Protein AF-A0A6A3IXH3-F1 (afdb_monomer_lite)

Structure (mmCIF, N/CA/C/O backbone):
data_AF-A0A6A3IXH3-F1
#
_entry.id   AF-A0A6A3IXH3-F1
#
loop_
_atom_site.group_PDB
_atom_site.id
_atom_site.type_symbol
_atom_site.label_atom_id
_atom_site.label_alt_id
_atom_site.label_comp_id
_atom_site.label_asym_id
_atom_site.label_entity_id
_atom_site.label_seq_id
_atom_site.pdbx_PDB_ins_code
_atom_site.Cartn_x
_atom_site.Cartn_y
_atom_site.Cartn_z
_atom_site.occupancy
_atom_site.B_iso_or_equiv
_atom_site.auth_seq_id
_atom_site.auth_comp_id
_atom_site.auth_asym_id
_atom_site.auth_atom_id
_atom_site.pdbx_PDB_model_num
ATOM 1 N N . MET A 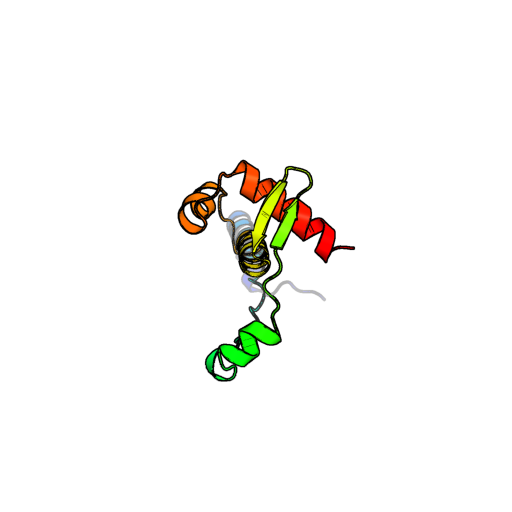1 1 ? -41.138 29.922 8.543 1.00 40.75 1 MET A N 1
ATOM 2 C CA . MET A 1 1 ? -40.658 30.511 9.811 1.00 40.75 1 MET A CA 1
ATOM 3 C C . MET A 1 1 ? -39.554 29.605 10.331 1.00 40.75 1 MET A C 1
ATOM 5 O O . MET A 1 1 ? -39.835 28.664 11.056 1.00 40.75 1 MET A O 1
ATOM 9 N N . ASN A 1 2 ? -38.323 29.820 9.866 1.00 48.00 2 ASN A N 1
ATOM 10 C CA . ASN A 1 2 ? -37.168 29.017 10.268 1.00 48.00 2 ASN A CA 1
ATOM 11 C C . ASN A 1 2 ? -36.614 29.631 11.555 1.00 48.00 2 ASN A C 1
ATOM 13 O O . ASN A 1 2 ? -35.705 30.454 11.512 1.00 48.00 2 ASN A O 1
ATOM 17 N N . GLY A 1 3 ? -37.260 29.325 12.679 1.00 49.59 3 GLY A N 1
ATOM 18 C CA . GLY A 1 3 ? -36.741 29.689 13.990 1.00 49.59 3 GLY A CA 1
ATOM 19 C C . GLY A 1 3 ? -35.558 28.785 14.300 1.00 49.59 3 GLY A C 1
ATOM 20 O O . GLY A 1 3 ? -35.720 27.564 14.314 1.00 49.59 3 GLY A O 1
ATOM 21 N N . ALA A 1 4 ? -34.380 29.372 14.514 1.00 60.12 4 ALA A N 1
ATOM 22 C CA . ALA A 1 4 ? -33.278 28.658 15.142 1.00 60.12 4 ALA A CA 1
ATOM 23 C C . ALA A 1 4 ? -33.806 28.002 16.430 1.00 60.12 4 ALA A C 1
ATOM 25 O O . ALA A 1 4 ? -34.588 28.637 17.149 1.00 60.12 4 ALA A O 1
ATOM 26 N N . PRO A 1 5 ? -33.462 26.733 16.707 1.00 63.44 5 PRO A N 1
ATOM 27 C CA . PRO A 1 5 ? -33.941 26.074 17.906 1.00 63.44 5 PRO A CA 1
ATOM 28 C C . PRO A 1 5 ? -33.545 26.898 19.147 1.00 63.44 5 PRO A C 1
ATOM 30 O O . PRO A 1 5 ? -32.433 27.425 19.195 1.00 63.44 5 PRO A O 1
ATOM 33 N N . PRO A 1 6 ? -34.448 27.042 20.135 1.00 59.94 6 PRO A N 1
ATOM 34 C CA . PRO A 1 6 ? -34.373 28.078 21.172 1.00 59.94 6 PRO A CA 1
ATOM 35 C C . PRO A 1 6 ? -33.095 28.047 22.022 1.00 59.94 6 PRO A C 1
ATOM 37 O O . PRO A 1 6 ? -32.719 29.069 22.577 1.00 59.94 6 PRO A O 1
ATOM 40 N N . PHE A 1 7 ? -32.382 26.918 22.065 1.00 61.88 7 PHE A N 1
ATOM 41 C CA . PHE A 1 7 ? -31.110 26.780 22.780 1.00 61.88 7 PHE A CA 1
ATOM 42 C C . PHE A 1 7 ? -29.919 27.481 22.100 1.00 61.88 7 PHE A C 1
ATOM 44 O O . PHE A 1 7 ? -28.891 27.668 22.739 1.00 61.88 7 PHE A O 1
ATOM 51 N N . LEU A 1 8 ? -30.024 27.856 20.818 1.00 55.31 8 LEU A N 1
ATOM 52 C CA . LEU A 1 8 ? -28.965 28.581 20.096 1.00 55.31 8 LEU A CA 1
ATOM 53 C C . LEU A 1 8 ? -28.981 30.093 20.359 1.00 55.31 8 LEU A C 1
ATOM 55 O O . LEU A 1 8 ? -28.024 30.772 20.001 1.00 55.31 8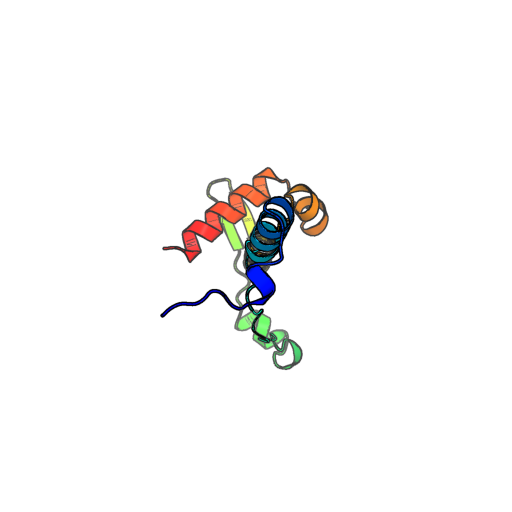 LEU A O 1
ATOM 59 N N . LEU A 1 9 ? -30.060 30.622 20.944 1.00 61.84 9 LEU A N 1
ATOM 60 C CA . LEU A 1 9 ? -30.226 32.056 21.203 1.00 61.84 9 LEU A CA 1
ATOM 61 C C . LEU A 1 9 ? -29.620 32.502 22.545 1.00 61.84 9 LEU A C 1
ATOM 63 O O . LEU A 1 9 ? -29.420 33.697 22.732 1.00 61.84 9 LEU A O 1
ATOM 67 N N . ASP A 1 10 ? -29.306 31.553 23.432 1.00 65.69 10 ASP A N 1
ATOM 68 C CA . ASP A 1 10 ? -28.691 31.795 24.749 1.00 65.69 10 ASP A CA 1
ATOM 69 C C . ASP A 1 10 ? -27.157 31.646 24.742 1.00 65.69 10 ASP A C 1
ATOM 71 O O . ASP A 1 10 ? -26.513 31.856 25.768 1.00 65.69 10 ASP A O 1
ATOM 75 N N . LEU A 1 11 ? -26.560 31.275 23.604 1.00 66.38 11 LEU A N 1
ATOM 76 C CA . LEU A 1 11 ? -25.120 31.036 23.482 1.00 66.38 11 LEU A CA 1
ATOM 77 C C . LEU A 1 11 ? -24.389 32.306 23.040 1.00 66.38 11 LEU A C 1
ATOM 79 O O . LEU A 1 11 ? -24.787 32.976 22.083 1.00 66.38 11 LEU A O 1
ATOM 83 N N . ASN A 1 12 ? -23.275 32.612 23.702 1.00 76.94 12 ASN A N 1
ATOM 84 C CA . ASN A 1 12 ? -22.427 33.741 23.318 1.00 76.94 12 ASN A CA 1
ATOM 85 C C . ASN A 1 12 ? -21.733 33.489 21.965 1.00 76.94 12 ASN A C 1
ATOM 87 O O . ASN A 1 12 ? -21.570 32.347 21.532 1.00 76.94 12 ASN A O 1
ATOM 91 N N . SER A 1 13 ? -21.258 34.552 21.302 1.00 72.25 13 SER A N 1
ATOM 92 C CA . SER A 1 13 ? -20.584 34.455 19.992 1.00 72.25 13 SER A CA 1
ATOM 93 C C . SER A 1 13 ? -19.407 33.472 19.989 1.00 72.25 13 SER A C 1
ATOM 95 O O . SER A 1 13 ? -19.228 32.738 19.022 1.00 72.25 13 SER A O 1
ATOM 97 N N . GLU A 1 14 ? -18.655 33.412 21.089 1.00 74.00 14 GLU A N 1
ATOM 98 C CA . GLU A 1 14 ? -17.540 32.477 21.292 1.00 74.00 14 GLU A CA 1
ATOM 99 C C . GLU A 1 14 ? -18.006 31.018 21.428 1.00 74.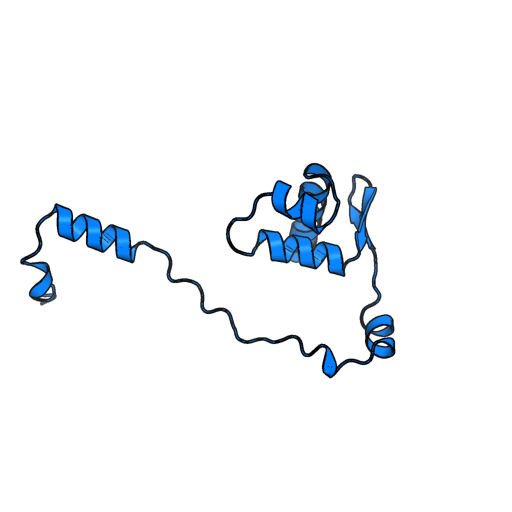00 14 GLU A C 1
ATOM 101 O O . GLU A 1 14 ? -17.364 30.100 20.920 1.00 74.00 14 GLU A O 1
ATOM 106 N N . GLU A 1 15 ? -19.147 30.788 22.079 1.00 74.38 15 GLU A N 1
ATOM 107 C CA . GLU A 1 15 ? -19.705 29.447 22.281 1.00 74.38 15 GLU A CA 1
ATOM 108 C C . GLU A 1 15 ? -20.301 28.897 20.985 1.00 74.38 15 GLU A C 1
ATOM 110 O O . GLU A 1 15 ? -20.122 27.719 20.671 1.00 74.38 15 GLU A O 1
ATOM 115 N N . LEU A 1 16 ? -20.937 29.759 20.186 1.00 71.19 16 LEU A N 1
ATOM 116 C CA . LEU A 1 16 ? -21.387 29.416 18.837 1.00 71.19 16 LEU A CA 1
ATOM 117 C C . LEU A 1 16 ? -20.207 29.105 17.911 1.00 71.19 16 LEU A C 1
ATOM 119 O O . LEU A 1 16 ? -20.288 28.162 17.123 1.00 71.19 16 LEU A O 1
ATOM 123 N N . TYR A 1 17 ? -19.103 29.849 18.029 1.00 70.94 17 TYR A N 1
ATOM 124 C CA . TYR A 1 17 ? -17.885 29.587 17.262 1.00 70.94 17 TYR A CA 1
ATOM 125 C C . TYR A 1 17 ? -17.267 28.239 17.647 1.00 70.94 17 TYR A C 1
ATOM 127 O O . TYR A 1 17 ? -16.954 27.437 16.769 1.00 70.94 17 TYR A O 1
ATOM 135 N N . MET A 1 18 ? -17.185 27.935 18.947 1.00 73.06 18 MET A N 1
ATOM 136 C CA . MET A 1 18 ? -16.742 26.622 19.422 1.00 73.06 18 MET A CA 1
ATOM 137 C C . MET A 1 18 ? -17.636 25.492 18.909 1.00 73.06 18 MET A C 1
ATOM 139 O O . MET A 1 18 ? -17.118 24.497 18.404 1.00 73.06 18 MET A O 1
ATOM 143 N N . LEU A 1 19 ? -18.961 25.648 18.978 1.00 69.38 19 LEU A N 1
ATOM 144 C CA . LEU A 1 19 ? -19.906 24.640 18.501 1.00 69.38 19 LEU A CA 1
ATOM 145 C C . LEU A 1 19 ? -19.735 24.384 16.997 1.00 69.38 19 LEU A C 1
ATOM 147 O O . LEU A 1 19 ? -19.627 23.234 16.579 1.00 69.38 19 LEU A O 1
ATOM 151 N N . LEU A 1 20 ? -19.643 25.445 16.193 1.00 66.88 20 LEU A N 1
ATOM 152 C CA . LEU A 1 20 ? -19.411 25.332 14.753 1.00 66.88 20 LEU A CA 1
ATOM 153 C C . LEU A 1 20 ? -18.072 24.647 14.454 1.00 66.88 20 LEU A C 1
ATOM 155 O O . LEU A 1 20 ? -18.044 23.743 13.628 1.00 66.88 20 LEU A O 1
ATOM 159 N N . THR A 1 21 ? -16.993 24.980 15.172 1.00 65.50 21 THR A N 1
ATOM 160 C CA . THR A 1 21 ? -15.692 24.304 14.986 1.00 65.50 21 THR A CA 1
ATOM 161 C C . THR A 1 21 ? -15.696 22.829 15.405 1.00 65.50 21 THR A C 1
ATOM 163 O O . THR A 1 21 ? -14.934 22.042 14.851 1.00 65.50 21 THR A O 1
ATOM 166 N N . LEU A 1 22 ? -16.565 22.440 16.347 1.00 65.81 22 LEU A N 1
ATOM 167 C CA . LEU A 1 22 ? -16.755 21.054 16.792 1.00 65.81 22 LEU A CA 1
ATOM 168 C C . LEU A 1 22 ? -17.567 20.222 15.788 1.00 65.81 22 LEU A C 1
ATOM 170 O O . LEU A 1 22 ? -17.307 19.031 15.624 1.00 65.81 22 LEU A O 1
ATOM 174 N N . TYR A 1 23 ? -18.545 20.841 15.121 1.00 63.38 23 TYR A N 1
ATOM 175 C CA . TYR A 1 23 ? -19.368 20.199 14.089 1.00 63.38 23 TYR A CA 1
ATOM 176 C C . TYR A 1 23 ? -18.721 20.211 12.697 1.00 63.38 23 TYR A C 1
ATOM 178 O O . TYR A 1 23 ? -19.124 19.430 11.842 1.00 63.38 23 TYR A O 1
ATOM 186 N N . ASP A 1 24 ? -17.704 21.048 12.475 1.00 62.19 24 ASP A N 1
ATOM 187 C CA . ASP A 1 24 ? -16.912 21.082 11.235 1.00 62.19 24 ASP A CA 1
ATOM 188 C C . ASP A 1 24 ? -15.870 19.947 11.163 1.00 62.19 24 ASP A C 1
ATOM 190 O O . ASP A 1 24 ? -15.100 19.817 10.209 1.00 62.19 24 ASP A O 1
ATOM 194 N N . HIS A 1 25 ? -15.827 19.077 12.176 1.00 57.69 25 HIS A N 1
ATOM 195 C CA . HIS A 1 25 ? -15.086 17.832 12.070 1.00 57.69 25 HIS A CA 1
ATOM 196 C C . HIS A 1 25 ? -15.805 16.911 11.079 1.00 57.69 25 HIS A C 1
ATOM 198 O O . HIS A 1 25 ? -16.964 16.569 11.318 1.00 57.69 25 HIS A O 1
ATOM 204 N N . PRO A 1 26 ? -15.145 16.464 9.993 1.00 58.81 26 PRO A N 1
ATOM 205 C CA . PRO A 1 26 ? -15.758 15.514 9.080 1.00 58.81 26 PRO A CA 1
ATOM 206 C C . PRO A 1 26 ? -16.171 14.280 9.886 1.00 58.81 26 PRO A C 1
ATOM 208 O O . PRO A 1 26 ? -15.316 13.636 10.508 1.00 58.81 26 PRO A O 1
ATOM 211 N N . GLU A 1 27 ? -17.475 13.973 9.910 1.00 61.22 27 GLU A N 1
ATOM 212 C CA . GLU A 1 27 ? -17.973 12.726 10.486 1.00 61.22 27 GLU A CA 1
ATOM 213 C C . GLU A 1 27 ? -17.124 11.590 9.922 1.00 61.22 27 GLU A C 1
ATOM 215 O O . GLU A 1 27 ? -16.923 11.483 8.707 1.00 61.22 27 GLU A O 1
ATOM 220 N N . ARG A 1 28 ? -16.546 10.777 10.815 1.00 63.22 28 ARG A N 1
ATOM 221 C CA . ARG A 1 28 ? -15.694 9.673 10.378 1.00 63.22 28 ARG A CA 1
ATOM 222 C C . ARG A 1 28 ? -16.533 8.809 9.437 1.00 63.22 28 ARG A C 1
ATOM 224 O O . ARG A 1 28 ? -17.599 8.361 9.860 1.00 63.22 28 ARG A O 1
ATOM 231 N N . PRO A 1 29 ? -16.083 8.560 8.197 1.00 68.06 29 PRO A N 1
ATOM 232 C CA . PRO A 1 29 ? -16.841 7.729 7.280 1.00 68.06 29 PRO A CA 1
ATOM 233 C C . PRO A 1 29 ? -17.089 6.371 7.938 1.00 68.06 29 PRO A C 1
ATOM 235 O O . PRO A 1 29 ? -16.174 5.792 8.533 1.00 68.06 29 PRO A O 1
ATOM 238 N N . VAL A 1 30 ? -18.331 5.885 7.858 1.00 68.31 30 VAL A N 1
ATOM 239 C CA . VAL A 1 30 ? -18.706 4.567 8.379 1.00 68.31 30 VAL A CA 1
ATOM 240 C C . VAL A 1 30 ? -17.827 3.537 7.683 1.00 68.31 30 VAL A C 1
ATOM 242 O O . VAL A 1 30 ? -17.943 3.330 6.477 1.00 68.31 30 VAL A O 1
ATOM 245 N N . ILE A 1 31 ? -16.914 2.922 8.436 1.00 70.31 31 ILE A N 1
ATOM 246 C CA . ILE A 1 31 ? -16.070 1.848 7.919 1.00 70.31 31 ILE A CA 1
ATOM 247 C C . ILE A 1 31 ? -17.003 0.655 7.688 1.00 70.31 31 ILE A C 1
ATOM 249 O O . ILE A 1 31 ? -17.564 0.148 8.662 1.00 70.31 31 ILE A O 1
ATOM 253 N N . PRO A 1 32 ? -17.217 0.214 6.438 1.00 61.94 32 PRO A N 1
ATOM 254 C CA . PRO A 1 32 ? -18.071 -0.935 6.183 1.00 61.94 32 PRO A CA 1
ATOM 255 C C . PRO A 1 32 ? -17.455 -2.177 6.844 1.00 61.94 32 PRO A C 1
ATOM 257 O O . PRO A 1 32 ? -16.250 -2.403 6.728 1.00 61.94 32 PRO A O 1
ATOM 260 N N . ASP A 1 33 ? -18.270 -2.993 7.525 1.00 72.00 33 ASP A N 1
ATOM 261 C CA . ASP A 1 33 ? -17.846 -4.254 8.168 1.00 72.00 33 ASP A CA 1
ATOM 262 C C . ASP A 1 33 ? -17.638 -5.364 7.120 1.00 72.00 33 ASP A C 1
ATOM 264 O O . ASP A 1 33 ? -18.240 -6.435 7.155 1.00 72.00 33 ASP A O 1
ATOM 268 N N . ILE A 1 34 ? -16.799 -5.080 6.125 1.00 69.00 34 ILE A N 1
ATOM 269 C CA . ILE A 1 34 ? -16.352 -6.050 5.132 1.00 69.00 34 ILE A CA 1
ATOM 270 C C . ILE A 1 34 ? -15.115 -6.721 5.711 1.00 69.00 34 ILE A C 1
ATOM 272 O O . ILE A 1 34 ? -14.026 -6.145 5.756 1.00 69.00 34 ILE A O 1
ATOM 276 N N . ARG A 1 35 ? -15.281 -7.962 6.163 1.00 59.75 35 ARG A N 1
ATOM 277 C CA . ARG A 1 35 ? -14.173 -8.786 6.643 1.00 59.75 35 ARG A CA 1
ATOM 278 C C . ARG A 1 35 ? -13.730 -9.718 5.531 1.00 59.75 35 ARG A C 1
ATOM 280 O O . ARG A 1 35 ? -14.498 -10.563 5.080 1.00 59.75 35 ARG A O 1
ATOM 287 N N . PHE A 1 36 ? -12.475 -9.593 5.115 1.00 52.41 36 PHE A N 1
ATOM 288 C CA . PHE A 1 36 ? -11.838 -10.615 4.292 1.00 52.41 36 PHE A CA 1
ATOM 289 C C . PHE A 1 36 ? -11.742 -11.903 5.117 1.00 52.41 36 PHE A C 1
ATOM 291 O O . PHE A 1 36 ? -10.954 -11.988 6.060 1.00 52.41 36 PHE A O 1
ATOM 298 N N . ASN A 1 37 ? -12.577 -12.896 4.800 1.00 62.12 37 ASN A N 1
ATOM 299 C CA . ASN A 1 37 ? -12.535 -14.194 5.462 1.00 62.12 37 ASN A CA 1
ATOM 300 C C . ASN A 1 37 ? -11.382 -15.030 4.890 1.00 62.12 37 ASN A C 1
ATOM 302 O O . ASN A 1 37 ? -11.549 -15.820 3.964 1.00 62.12 37 ASN A O 1
ATOM 306 N N . LEU A 1 38 ? -10.194 -14.845 5.459 1.00 54.25 38 LEU A N 1
ATOM 307 C CA . LEU A 1 38 ? -9.007 -15.621 5.098 1.00 54.25 38 LEU A CA 1
ATOM 308 C C . LEU A 1 38 ? -9.159 -17.109 5.459 1.00 54.25 38 LEU A C 1
ATOM 310 O O . LEU A 1 38 ? -8.538 -17.948 4.824 1.00 54.25 38 LEU A O 1
ATOM 314 N N . ALA A 1 39 ? -10.017 -17.452 6.429 1.00 65.75 39 ALA A N 1
ATOM 315 C CA . ALA A 1 39 ? -10.227 -18.835 6.856 1.00 65.75 39 ALA A CA 1
ATOM 316 C C . ALA A 1 39 ? -11.060 -19.657 5.858 1.00 65.75 39 ALA A C 1
ATOM 318 O O . ALA A 1 39 ? -10.980 -20.883 5.862 1.00 65.75 39 ALA A O 1
ATOM 319 N N . SER A 1 40 ? -11.846 -19.010 4.989 1.00 67.88 40 SER A N 1
ATOM 320 C CA . SER A 1 40 ? -12.569 -19.706 3.914 1.00 67.88 40 SER A CA 1
ATOM 321 C C . SER A 1 40 ? -11.696 -20.053 2.706 1.00 67.88 40 SER A C 1
ATOM 323 O O . SER A 1 40 ? -12.180 -20.702 1.781 1.00 67.88 40 SER A O 1
ATOM 325 N N . MET A 1 41 ? -10.429 -19.632 2.690 1.00 64.19 41 MET A N 1
ATOM 326 C CA . MET A 1 41 ? -9.548 -19.770 1.536 1.00 64.19 41 MET A CA 1
ATOM 327 C C . MET A 1 41 ? -8.331 -20.614 1.911 1.00 64.19 41 MET A C 1
ATOM 329 O O . MET A 1 41 ? -7.519 -20.215 2.736 1.00 64.19 41 MET A O 1
ATOM 333 N N . ALA A 1 42 ? -8.212 -21.805 1.324 1.00 65.44 42 ALA A N 1
ATOM 334 C CA . ALA A 1 42 ? -7.044 -22.657 1.529 1.00 65.44 42 ALA A CA 1
ATOM 335 C C . ALA A 1 42 ? -5.799 -22.038 0.867 1.00 65.44 42 ALA A C 1
ATOM 337 O O . ALA A 1 42 ? -5.902 -21.527 -0.249 1.00 65.44 42 ALA A O 1
ATOM 338 N N . ASP A 1 43 ? -4.625 -22.156 1.496 1.00 63.62 43 ASP A N 1
ATOM 339 C CA . ASP A 1 43 ? -3.358 -21.582 1.001 1.00 63.62 43 ASP A CA 1
ATOM 340 C C . ASP A 1 43 ? -3.050 -21.974 -0.457 1.00 63.62 43 ASP A C 1
ATOM 342 O O . ASP A 1 43 ? -2.647 -21.139 -1.263 1.00 63.62 43 ASP A O 1
ATOM 346 N N . ALA A 1 44 ? -3.333 -23.226 -0.835 1.00 66.38 44 ALA A N 1
ATOM 347 C CA . ALA A 1 44 ? -3.139 -23.724 -2.199 1.00 66.38 44 ALA A CA 1
ATOM 348 C C . ALA A 1 44 ? -4.097 -23.094 -3.230 1.00 66.38 44 ALA A C 1
ATOM 350 O O . ALA A 1 44 ? -3.739 -22.944 -4.402 1.00 66.38 44 ALA A O 1
ATOM 351 N N . ASN A 1 45 ? -5.312 -22.723 -2.809 1.00 65.44 45 ASN A N 1
ATOM 352 C CA . ASN A 1 45 ? -6.234 -21.959 -3.648 1.00 65.44 45 ASN A CA 1
ATOM 353 C C . ASN A 1 45 ? -5.784 -20.502 -3.723 1.00 65.44 45 ASN A C 1
ATOM 355 O O . ASN A 1 45 ? -5.764 -19.944 -4.814 1.00 65.44 45 ASN A O 1
ATOM 359 N N . ALA A 1 46 ? -5.336 -19.921 -2.607 1.00 60.28 46 ALA A N 1
ATOM 360 C CA . ALA A 1 46 ? -4.830 -18.556 -2.571 1.00 60.28 46 ALA A CA 1
ATOM 361 C C . ALA A 1 46 ? -3.638 -18.358 -3.521 1.00 60.28 46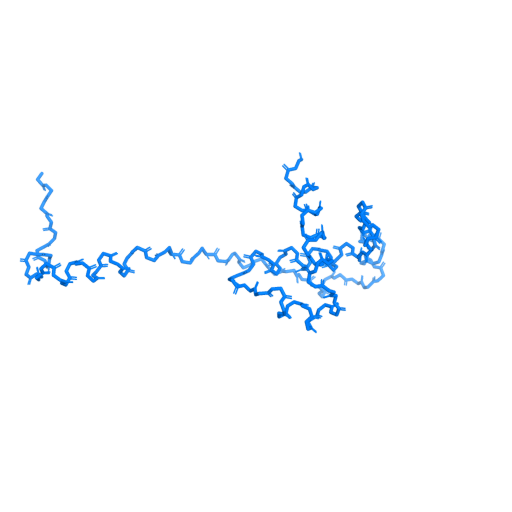 ALA A C 1
ATOM 363 O O . ALA A 1 46 ? -3.601 -17.387 -4.264 1.00 60.28 46 ALA A O 1
ATOM 364 N N . GLU A 1 47 ? -2.701 -19.303 -3.563 1.00 58.31 47 GLU A N 1
ATOM 365 C CA . GLU A 1 47 ? -1.509 -19.219 -4.414 1.00 58.31 47 GLU A CA 1
ATOM 366 C C . GLU A 1 47 ? -1.819 -19.349 -5.919 1.00 58.31 47 GLU A C 1
ATOM 368 O O . GLU A 1 47 ? -1.155 -18.731 -6.756 1.00 58.31 47 GLU A O 1
ATOM 373 N N . LYS A 1 48 ? -2.857 -20.120 -6.278 1.00 62.44 48 LYS A N 1
ATOM 374 C CA . LYS A 1 48 ? -3.329 -20.258 -7.669 1.00 62.44 48 LYS A CA 1
ATOM 375 C C . LYS A 1 48 ? -4.238 -19.117 -8.116 1.00 62.44 48 LYS A C 1
ATOM 377 O O . LYS A 1 48 ? -4.171 -18.710 -9.274 1.00 62.44 48 LYS A O 1
ATOM 382 N N . GLU A 1 49 ? -5.110 -18.653 -7.231 1.00 59.44 49 GLU A N 1
ATOM 383 C CA . GLU A 1 49 ? -6.154 -17.667 -7.521 1.00 59.44 49 GLU A CA 1
ATOM 384 C C . GLU A 1 49 ? -5.607 -16.236 -7.413 1.00 59.44 49 GLU A C 1
ATOM 386 O O . GLU A 1 49 ? -5.870 -15.394 -8.272 1.00 59.44 49 GLU A O 1
ATOM 391 N N . PHE A 1 50 ? -4.728 -15.991 -6.439 1.00 56.31 50 PHE A N 1
ATOM 392 C CA . PHE A 1 50 ? -3.939 -14.771 -6.305 1.00 56.31 50 PHE A CA 1
ATOM 393 C C . PHE A 1 50 ? -2.523 -15.067 -6.769 1.00 56.31 50 PHE A C 1
ATOM 395 O O . PHE A 1 50 ? -1.604 -15.265 -5.978 1.00 56.31 50 PHE A O 1
ATOM 402 N N . ARG A 1 51 ? -2.324 -15.076 -8.087 1.00 55.28 51 ARG A N 1
ATOM 403 C CA . ARG A 1 51 ? -0.978 -15.055 -8.659 1.00 55.28 51 ARG A CA 1
ATOM 404 C C . ARG A 1 51 ? -0.255 -13.840 -8.063 1.00 55.28 51 ARG A C 1
ATOM 406 O O . ARG A 1 51 ? -0.614 -12.699 -8.366 1.00 55.28 51 ARG A O 1
ATOM 413 N N . PHE A 1 52 ? 0.687 -14.070 -7.143 1.00 57.56 52 PHE A N 1
ATOM 414 C CA . PHE A 1 52 ? 1.423 -13.021 -6.428 1.00 57.56 52 PHE A CA 1
ATOM 415 C C . PHE A 1 52 ? 2.412 -12.341 -7.376 1.00 57.56 52 PHE A C 1
ATOM 417 O O . PHE A 1 52 ? 3.629 -12.444 -7.220 1.00 57.56 52 PHE A O 1
ATOM 424 N N . ASP A 1 53 ? 1.894 -11.667 -8.398 1.00 71.81 53 ASP A N 1
ATOM 425 C CA . ASP A 1 53 ? 2.736 -10.992 -9.363 1.00 71.81 53 ASP A CA 1
ATOM 426 C C . ASP A 1 53 ? 3.438 -9.811 -8.687 1.00 71.81 53 ASP A C 1
ATOM 428 O O . ASP A 1 53 ? 2.990 -9.249 -7.678 1.00 71.81 53 ASP A O 1
ATOM 432 N N . PHE A 1 54 ? 4.557 -9.421 -9.278 1.00 83.38 54 PHE A N 1
ATOM 433 C CA . PHE A 1 54 ? 5.300 -8.254 -8.851 1.00 83.38 54 PHE A CA 1
ATOM 434 C C . PHE A 1 54 ? 4.771 -7.007 -9.554 1.00 83.38 54 PHE A C 1
ATOM 436 O O . PHE A 1 54 ? 4.525 -7.007 -10.760 1.00 83.38 54 PHE A O 1
ATOM 443 N N . VAL A 1 55 ? 4.652 -5.924 -8.798 1.00 83.50 55 VAL A N 1
ATOM 444 C CA . VAL A 1 55 ? 4.553 -4.566 -9.325 1.00 83.50 55 VAL A CA 1
ATOM 445 C C . VAL A 1 55 ? 5.975 -4.060 -9.515 1.00 83.50 55 VAL A C 1
ATOM 447 O O . VAL A 1 55 ? 6.778 -4.091 -8.578 1.00 83.50 55 VAL A O 1
ATOM 450 N N . ILE A 1 56 ? 6.293 -3.632 -10.734 1.00 87.06 56 ILE A N 1
ATOM 451 C CA . ILE A 1 56 ? 7.605 -3.099 -11.096 1.00 87.06 56 ILE A CA 1
ATOM 452 C C . ILE A 1 56 ? 7.408 -1.657 -11.547 1.00 87.06 56 ILE A C 1
ATOM 454 O O . ILE A 1 56 ? 6.778 -1.414 -12.573 1.00 87.06 56 ILE A O 1
ATOM 458 N N . THR A 1 57 ? 7.949 -0.708 -10.786 1.00 86.88 57 THR A N 1
ATOM 459 C CA . THR A 1 57 ? 7.905 0.709 -11.165 1.00 86.88 57 THR A CA 1
ATOM 460 C C . THR A 1 57 ? 8.907 1.015 -12.284 1.00 86.88 57 THR A C 1
ATOM 462 O O . THR A 1 57 ? 9.852 0.259 -12.525 1.00 86.88 57 THR A O 1
ATOM 465 N N . SER A 1 58 ? 8.751 2.163 -12.950 1.00 85.12 58 SER A N 1
ATOM 466 C CA . SER A 1 58 ? 9.723 2.685 -13.930 1.00 85.12 58 SER A CA 1
ATOM 467 C C . SER A 1 58 ? 11.134 2.827 -13.346 1.00 85.12 58 SER A C 1
ATOM 469 O O . SER A 1 58 ? 12.126 2.595 -14.033 1.00 85.12 58 SER A O 1
ATOM 471 N N . GLU A 1 59 ? 11.222 3.128 -12.051 1.00 88.56 59 GLU A N 1
ATOM 472 C CA . GLU A 1 59 ? 12.470 3.247 -11.291 1.00 88.56 59 GLU A CA 1
ATOM 473 C C . GLU A 1 59 ? 12.995 1.893 -10.779 1.00 88.56 59 GLU A C 1
ATOM 475 O O . GLU A 1 59 ? 13.922 1.841 -9.972 1.00 88.56 59 GLU A O 1
ATOM 480 N N . ARG A 1 60 ? 12.433 0.789 -11.295 1.00 85.31 60 ARG A N 1
ATOM 481 C CA . ARG A 1 60 ? 12.807 -0.607 -11.019 1.00 85.31 60 ARG A CA 1
ATOM 482 C C . ARG A 1 60 ? 12.623 -1.040 -9.564 1.00 85.31 60 ARG A C 1
ATOM 484 O O . ARG A 1 60 ? 13.185 -2.060 -9.161 1.00 85.31 60 ARG A O 1
ATOM 491 N N . ASP A 1 61 ? 11.789 -0.340 -8.797 1.00 87.88 61 ASP A N 1
ATOM 492 C CA . ASP A 1 61 ? 11.362 -0.848 -7.497 1.00 87.88 61 ASP A CA 1
ATOM 493 C C . ASP A 1 61 ? 10.397 -2.012 -7.722 1.00 87.88 61 ASP A C 1
ATOM 495 O O . ASP A 1 61 ? 9.367 -1.863 -8.384 1.00 87.88 61 ASP A O 1
ATOM 499 N N . LYS A 1 62 ? 10.732 -3.173 -7.156 1.00 86.94 62 LYS A N 1
ATOM 500 C CA . LYS A 1 62 ? 9.891 -4.372 -7.200 1.00 86.94 62 LYS A CA 1
ATOM 501 C C . LYS A 1 62 ? 9.173 -4.556 -5.874 1.00 86.94 62 LYS A C 1
ATOM 503 O O . LYS A 1 62 ? 9.825 -4.589 -4.829 1.00 86.94 62 LYS A O 1
ATOM 508 N N . ALA A 1 63 ? 7.858 -4.707 -5.897 1.00 85.31 63 ALA A N 1
ATOM 509 C CA . ALA A 1 63 ? 7.062 -5.085 -4.731 1.00 85.31 63 ALA A CA 1
ATOM 510 C C . ALA A 1 63 ? 6.084 -6.192 -5.089 1.00 85.31 63 ALA A C 1
ATOM 512 O O . ALA A 1 63 ? 5.628 -6.260 -6.227 1.00 85.31 63 ALA A O 1
ATOM 513 N N . HIS A 1 64 ? 5.744 -7.050 -4.131 1.00 85.12 64 HIS A N 1
ATOM 514 C CA . HIS A 1 64 ? 4.618 -7.957 -4.337 1.00 85.12 64 HIS A CA 1
ATOM 515 C C . HIS A 1 64 ? 3.334 -7.141 -4.502 1.00 85.12 64 HIS A C 1
ATOM 517 O O . HIS A 1 64 ? 3.166 -6.127 -3.825 1.00 85.12 64 HIS A O 1
ATOM 523 N N . LYS A 1 65 ? 2.405 -7.576 -5.362 1.00 80.75 65 LYS A N 1
ATOM 524 C CA . LYS A 1 65 ? 1.086 -6.929 -5.505 1.00 80.75 65 LYS A CA 1
ATOM 525 C C . LYS A 1 65 ? 0.367 -6.757 -4.164 1.00 80.75 65 LYS A C 1
ATOM 527 O O . LYS A 1 65 ? -0.207 -5.704 -3.915 1.00 80.75 65 LYS A O 1
ATOM 532 N N . THR A 1 66 ? 0.448 -7.745 -3.275 1.00 82.31 66 THR A N 1
ATOM 533 C CA . THR A 1 66 ? -0.128 -7.669 -1.923 1.00 82.31 66 THR A CA 1
ATOM 534 C C . THR A 1 66 ? 0.544 -6.603 -1.066 1.00 82.31 66 THR A C 1
ATOM 536 O O . THR A 1 66 ? -0.134 -5.803 -0.429 1.00 82.31 66 THR A O 1
ATOM 539 N N . GLU A 1 67 ? 1.872 -6.528 -1.094 1.00 84.25 67 GLU A N 1
ATOM 540 C CA . GLU A 1 67 ? 2.638 -5.493 -0.400 1.00 84.25 67 GLU A CA 1
ATOM 541 C C . GLU A 1 67 ? 2.313 -4.093 -0.944 1.00 84.25 67 GLU A C 1
ATOM 543 O O . GLU A 1 67 ? 2.067 -3.165 -0.179 1.00 84.25 67 GLU A O 1
ATOM 548 N N . ALA A 1 68 ? 2.233 -3.962 -2.267 1.00 85.12 68 ALA A N 1
ATOM 549 C CA . ALA A 1 68 ? 1.809 -2.763 -2.978 1.00 85.12 68 ALA A CA 1
ATOM 550 C C . ALA A 1 68 ? 0.411 -2.289 -2.533 1.00 85.12 68 ALA A C 1
ATOM 552 O O . ALA A 1 68 ? 0.242 -1.125 -2.159 1.00 85.12 68 ALA A O 1
ATOM 553 N N . VAL A 1 69 ? -0.574 -3.191 -2.498 1.00 84.44 69 VAL A N 1
ATOM 554 C CA . VAL A 1 69 ? -1.930 -2.892 -2.011 1.00 84.44 69 VAL A CA 1
ATOM 555 C C . VAL A 1 69 ? -1.906 -2.494 -0.534 1.00 84.44 69 VAL A C 1
ATOM 557 O O . VAL A 1 69 ? -2.521 -1.496 -0.167 1.00 84.44 69 VAL A O 1
ATOM 560 N N . CYS A 1 70 ? -1.141 -3.185 0.311 1.00 84.75 70 CYS A N 1
ATOM 561 C CA . CYS A 1 70 ? -0.977 -2.813 1.718 1.00 84.75 70 CYS A CA 1
ATOM 562 C C . CYS A 1 70 ? -0.354 -1.418 1.891 1.00 84.75 70 CYS A C 1
ATOM 564 O O . CYS A 1 70 ? -0.771 -0.672 2.775 1.00 84.75 70 CYS A O 1
ATOM 566 N N . ILE A 1 71 ? 0.612 -1.033 1.051 1.00 85.94 71 ILE A N 1
ATOM 567 C CA . ILE A 1 71 ? 1.213 0.311 1.054 1.00 85.94 71 ILE A CA 1
ATOM 568 C C . ILE A 1 71 ? 0.175 1.373 0.654 1.00 85.94 71 ILE A C 1
ATOM 570 O O . ILE A 1 71 ? 0.114 2.435 1.286 1.00 85.94 71 ILE A O 1
ATOM 574 N N . LEU A 1 72 ? -0.650 1.088 -0.360 1.00 84.56 72 LEU A N 1
ATOM 575 C CA . LEU A 1 72 ? -1.741 1.962 -0.797 1.00 84.56 72 LEU A CA 1
ATOM 576 C C . LEU A 1 72 ? -2.793 2.129 0.306 1.00 84.56 72 LEU A C 1
ATOM 578 O O . LEU A 1 72 ? -3.070 3.252 0.719 1.00 84.56 72 LEU A O 1
ATOM 582 N N . LEU A 1 73 ? -3.323 1.024 0.833 1.00 83.56 73 LEU A N 1
ATOM 583 C CA . LEU A 1 73 ? -4.305 1.027 1.919 1.00 83.56 73 LEU A CA 1
ATOM 584 C C . LEU A 1 73 ? -3.758 1.721 3.164 1.00 83.56 73 LEU A C 1
ATOM 586 O O . LEU A 1 73 ? -4.466 2.506 3.788 1.00 83.56 73 LEU A O 1
ATOM 590 N N . ALA A 1 74 ? -2.477 1.516 3.487 1.00 82.25 74 ALA A N 1
ATOM 591 C CA . ALA A 1 74 ? -1.827 2.259 4.553 1.00 82.25 74 ALA A CA 1
ATOM 592 C C . ALA A 1 74 ? -1.850 3.767 4.258 1.00 82.25 74 ALA A C 1
ATOM 594 O O . ALA A 1 74 ? -2.233 4.529 5.129 1.00 82.25 74 ALA A O 1
ATOM 595 N N . ARG A 1 75 ? -1.493 4.240 3.057 1.00 80.31 75 ARG A N 1
ATOM 596 C CA . ARG A 1 75 ? -1.609 5.675 2.698 1.00 80.31 75 ARG A CA 1
ATOM 597 C C . ARG A 1 75 ? -3.034 6.230 2.781 1.00 80.31 75 ARG A C 1
ATOM 599 O O . ARG A 1 75 ? -3.159 7.419 3.047 1.00 80.31 75 ARG A O 1
ATOM 606 N N . LEU A 1 76 ? -4.053 5.407 2.550 1.00 78.44 76 LEU A N 1
ATOM 607 C CA . LEU A 1 76 ? -5.459 5.816 2.616 1.00 78.44 76 LEU A CA 1
ATOM 608 C C . LEU A 1 76 ? -6.032 5.769 4.039 1.00 78.44 76 LEU A C 1
ATOM 610 O O . LEU A 1 76 ? -6.950 6.520 4.357 1.00 78.44 76 LEU A O 1
ATOM 614 N N . SER A 1 77 ? -5.495 4.911 4.909 1.00 82.62 77 SER A N 1
ATOM 615 C CA . SER A 1 77 ? -5.815 4.941 6.338 1.00 82.62 77 SER A CA 1
ATOM 616 C C . SER A 1 77 ? -5.280 6.229 6.979 1.00 82.62 77 SER A C 1
ATOM 618 O O . SER A 1 77 ? -4.235 6.718 6.555 1.00 82.62 77 SER A O 1
ATOM 620 N N . TYR A 1 78 ? -6.016 6.749 7.973 1.00 64.44 78 TYR A N 1
ATOM 621 C CA . TYR A 1 78 ? -5.773 7.968 8.771 1.00 64.44 78 TYR A CA 1
ATOM 622 C C . TYR A 1 78 ? -4.294 8.424 8.820 1.00 64.44 78 TYR A C 1
ATOM 624 O O . TYR A 1 78 ? -3.417 7.571 8.983 1.00 64.44 78 TYR A O 1
ATOM 632 N N . PRO A 1 79 ? -3.999 9.741 8.717 1.00 62.56 79 PRO A N 1
ATOM 633 C CA . PRO A 1 79 ? -2.679 10.309 8.434 1.00 62.56 79 PRO A CA 1
ATOM 634 C C . PRO A 1 79 ? -1.512 9.546 9.057 1.00 62.56 79 PRO A C 1
ATOM 636 O O . PRO A 1 79 ? -1.317 9.544 10.270 1.00 62.56 79 PRO A O 1
ATOM 639 N N . ASN A 1 80 ? -0.710 8.924 8.197 1.00 72.75 80 ASN A N 1
ATOM 640 C CA . ASN A 1 80 ? 0.458 8.157 8.597 1.00 72.75 80 ASN A CA 1
ATOM 641 C C . ASN A 1 80 ? 1.689 8.528 7.768 1.00 72.75 80 ASN A C 1
ATOM 643 O O . ASN A 1 80 ? 1.665 8.612 6.530 1.00 72.75 80 ASN A O 1
ATOM 647 N N . ARG A 1 81 ? 2.802 8.758 8.467 1.00 76.88 81 ARG A N 1
ATOM 648 C CA . ARG A 1 81 ? 4.026 9.263 7.853 1.00 76.88 81 ARG A CA 1
ATOM 649 C C . ARG A 1 81 ? 4.742 8.129 7.121 1.00 76.88 81 ARG A C 1
ATOM 651 O O . ARG A 1 81 ? 4.626 6.951 7.450 1.00 76.88 81 ARG A O 1
ATOM 658 N N . ASN A 1 82 ? 5.537 8.479 6.112 1.00 76.81 82 ASN A N 1
ATOM 659 C CA . ASN A 1 82 ? 6.331 7.486 5.376 1.00 76.81 82 ASN A CA 1
ATOM 660 C C . ASN A 1 82 ? 7.386 6.800 6.245 1.00 76.81 82 ASN A C 1
ATOM 662 O O . ASN A 1 82 ? 7.748 5.664 5.964 1.00 76.81 82 ASN A O 1
ATOM 666 N N . TYR A 1 83 ? 7.843 7.471 7.301 1.00 78.81 83 TYR A N 1
ATOM 667 C CA . TYR A 1 83 ? 8.776 6.905 8.271 1.00 78.81 83 TYR A CA 1
ATOM 668 C C . TYR A 1 83 ? 8.170 5.715 9.025 1.00 78.81 83 TYR A C 1
ATOM 670 O O . TYR A 1 83 ? 8.821 4.681 9.142 1.00 78.81 83 TYR A O 1
ATOM 678 N N . ASP A 1 84 ? 6.900 5.801 9.419 1.00 81.38 84 ASP A N 1
ATOM 679 C CA . ASP A 1 84 ? 6.209 4.709 10.121 1.00 81.38 84 ASP A CA 1
ATOM 680 C C . ASP A 1 84 ? 6.059 3.479 9.206 1.00 81.38 84 ASP A C 1
ATOM 682 O O . ASP A 1 84 ? 6.178 2.325 9.618 1.00 81.38 84 ASP A O 1
ATOM 686 N N . LYS A 1 85 ? 5.868 3.728 7.907 1.00 80.25 85 LYS A N 1
ATOM 687 C CA . LYS A 1 85 ? 5.778 2.689 6.872 1.00 80.25 85 LYS A CA 1
ATOM 688 C C . LYS A 1 85 ? 7.134 2.080 6.549 1.00 80.25 85 LYS A C 1
ATOM 690 O O . LYS A 1 85 ? 7.199 0.886 6.284 1.00 80.25 85 LYS A O 1
ATOM 695 N N . MET A 1 86 ? 8.210 2.862 6.596 1.00 84.62 86 MET A N 1
ATOM 696 C CA . MET A 1 86 ? 9.568 2.341 6.433 1.00 84.62 86 MET A CA 1
ATOM 697 C C . MET A 1 86 ? 9.874 1.288 7.499 1.00 84.62 86 MET A C 1
ATOM 699 O O . MET A 1 86 ? 10.406 0.236 7.160 1.00 84.62 86 MET A O 1
ATOM 703 N N . GLN A 1 87 ? 9.476 1.519 8.755 1.00 80.94 87 GLN A N 1
ATOM 704 C CA . G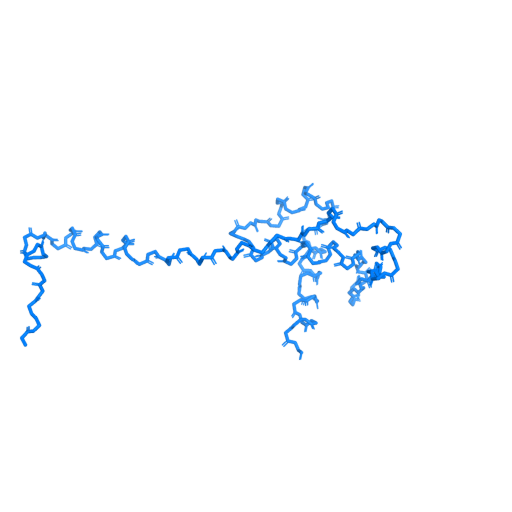LN A 1 87 ? 9.662 0.536 9.825 1.00 80.94 87 GLN A CA 1
ATOM 705 C C . GLN A 1 87 ? 8.841 -0.743 9.593 1.00 80.94 87 GLN A C 1
ATOM 707 O O . GLN A 1 87 ? 9.309 -1.836 9.896 1.00 80.94 87 GLN A O 1
ATOM 712 N N . ARG A 1 88 ? 7.634 -0.620 9.025 1.00 82.88 88 ARG A N 1
ATOM 713 C CA . ARG A 1 88 ? 6.719 -1.752 8.806 1.00 82.88 88 ARG A CA 1
ATOM 714 C C . ARG A 1 88 ? 7.023 -2.575 7.551 1.00 82.88 88 ARG A C 1
ATOM 716 O O . ARG A 1 88 ? 6.877 -3.790 7.580 1.00 82.88 88 ARG A O 1
ATOM 723 N N . PHE A 1 89 ? 7.407 -1.921 6.457 1.00 83.25 89 PHE A N 1
ATOM 724 C CA . PHE A 1 89 ? 7.653 -2.555 5.154 1.00 83.25 89 PHE A CA 1
ATOM 725 C C . PHE A 1 89 ? 9.148 -2.721 4.837 1.00 83.25 89 PHE A C 1
ATOM 727 O O . PHE A 1 89 ? 9.493 -3.333 3.834 1.00 83.25 89 PHE A O 1
ATOM 734 N N . GLY A 1 90 ? 10.052 -2.155 5.645 1.00 85.12 90 GLY A N 1
ATOM 735 C CA . GLY A 1 90 ? 11.502 -2.263 5.444 1.00 85.12 90 GLY A CA 1
ATOM 736 C C . GLY A 1 90 ? 12.031 -1.526 4.207 1.00 85.12 90 GLY A C 1
ATOM 737 O O . GLY A 1 90 ? 13.149 -1.781 3.766 1.00 85.12 90 GLY A O 1
ATOM 738 N N . ARG A 1 91 ? 11.237 -0.622 3.618 1.00 85.50 91 ARG A N 1
ATOM 739 C CA . ARG A 1 91 ? 11.564 0.085 2.369 1.00 85.50 91 ARG A CA 1
ATOM 740 C C . ARG 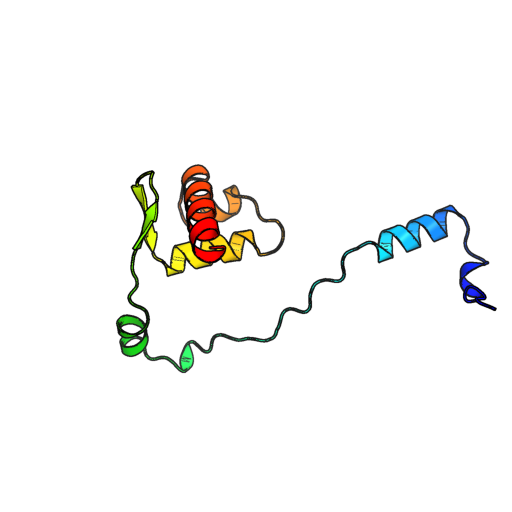A 1 91 ? 11.878 1.549 2.597 1.00 85.50 91 ARG A C 1
ATOM 742 O O . ARG A 1 91 ? 11.276 2.198 3.449 1.00 85.50 91 ARG A O 1
ATOM 749 N N . SER A 1 92 ? 12.753 2.094 1.752 1.00 90.31 92 SER A N 1
ATOM 750 C CA . SER A 1 92 ? 13.063 3.520 1.779 1.00 90.31 92 SER A CA 1
ATOM 751 C C . SER A 1 92 ? 11.803 4.372 1.542 1.00 90.31 92 SER A C 1
ATOM 753 O O . SER A 1 92 ? 10.915 3.984 0.772 1.00 90.31 92 SER A O 1
ATOM 755 N N . PRO A 1 93 ? 11.709 5.561 2.163 1.00 86.81 93 PRO A N 1
ATOM 756 C CA . PRO A 1 93 ? 10.556 6.444 1.997 1.00 86.81 93 PRO A CA 1
ATOM 757 C C . PRO A 1 93 ? 10.355 6.873 0.536 1.00 86.81 93 PRO A C 1
ATOM 759 O O . PRO A 1 93 ? 9.213 7.029 0.099 1.00 86.81 93 PRO A O 1
ATOM 762 N N . SER A 1 94 ? 11.441 6.998 -0.235 1.00 89.06 94 SER A N 1
ATOM 763 C CA . SER A 1 94 ? 11.395 7.278 -1.673 1.00 89.06 94 SER A CA 1
ATOM 764 C C . SER A 1 94 ? 10.761 6.122 -2.448 1.00 89.06 94 SER A C 1
ATOM 766 O O . SER A 1 94 ? 9.820 6.352 -3.202 1.00 89.06 94 SER A O 1
ATOM 768 N N . ALA A 1 95 ? 11.181 4.875 -2.199 1.00 88.75 95 ALA A N 1
ATOM 769 C CA . ALA A 1 95 ? 10.588 3.699 -2.841 1.00 88.75 95 ALA A CA 1
ATOM 770 C C . ALA A 1 95 ? 9.096 3.547 -2.497 1.00 88.75 95 ALA A C 1
ATOM 772 O O . ALA A 1 95 ? 8.282 3.262 -3.373 1.00 88.75 95 ALA A O 1
ATOM 773 N N . LEU A 1 96 ? 8.711 3.816 -1.244 1.00 88.06 96 LEU A N 1
ATOM 774 C CA . LEU A 1 96 ? 7.304 3.826 -0.826 1.00 88.06 96 LEU A CA 1
ATOM 775 C C . LEU A 1 96 ? 6.483 4.892 -1.563 1.00 88.06 96 LEU A C 1
ATOM 777 O O . LEU A 1 96 ? 5.328 4.651 -1.913 1.00 88.06 96 LEU A O 1
ATOM 781 N N . SER A 1 97 ? 7.063 6.070 -1.806 1.00 88.81 97 SER A N 1
ATOM 782 C CA . SER A 1 97 ? 6.411 7.124 -2.587 1.00 88.81 97 SER A CA 1
ATOM 783 C C . SER A 1 97 ? 6.209 6.712 -4.042 1.00 88.81 97 SER A C 1
ATOM 785 O O . SER A 1 97 ? 5.110 6.875 -4.565 1.00 88.81 97 SER A O 1
ATOM 787 N N . ARG A 1 98 ? 7.237 6.131 -4.668 1.00 89.62 98 ARG A N 1
ATOM 788 C CA . ARG A 1 98 ? 7.197 5.674 -6.065 1.00 89.62 98 ARG A CA 1
ATOM 789 C C . ARG A 1 98 ? 6.194 4.551 -6.275 1.00 89.62 98 ARG A C 1
ATOM 791 O O . ARG A 1 98 ? 5.407 4.610 -7.214 1.00 89.62 98 ARG A O 1
ATOM 798 N N . LEU A 1 99 ? 6.178 3.570 -5.370 1.00 88.62 99 LEU A N 1
ATOM 799 C CA . LEU A 1 99 ? 5.193 2.491 -5.388 1.00 88.62 99 LEU A CA 1
ATOM 800 C C . LEU A 1 99 ? 3.777 3.039 -5.255 1.00 88.62 99 LEU A C 1
ATOM 802 O O . LEU A 1 99 ? 2.932 2.712 -6.078 1.00 88.62 99 LEU A O 1
ATOM 806 N N . PHE A 1 100 ? 3.528 3.916 -4.281 1.00 86.69 100 PHE A N 1
ATOM 807 C CA . PHE A 1 100 ? 2.212 4.529 -4.115 1.00 86.69 100 PHE A CA 1
ATOM 808 C C . PHE A 1 100 ? 1.750 5.271 -5.372 1.00 86.69 100 PHE A C 1
ATOM 810 O O . PHE A 1 100 ? 0.635 5.033 -5.824 1.00 86.69 100 PHE A O 1
ATOM 817 N N . SER A 1 101 ? 2.593 6.132 -5.949 1.00 87.50 101 SER A N 1
ATOM 818 C CA . SER A 1 101 ? 2.226 6.882 -7.154 1.00 87.50 101 SER A CA 1
ATOM 819 C C . SER A 1 101 ? 1.952 5.949 -8.331 1.00 87.50 101 SER A C 1
ATOM 821 O O . SER A 1 101 ? 0.943 6.101 -9.006 1.00 87.50 101 SER A O 1
ATOM 823 N N . HIS A 1 102 ? 2.804 4.943 -8.538 1.00 88.25 102 HIS A N 1
ATOM 824 C CA . HIS A 1 102 ? 2.645 3.979 -9.624 1.00 88.25 102 HIS A CA 1
ATOM 825 C C . HIS A 1 102 ? 1.358 3.151 -9.489 1.00 88.25 102 HIS A C 1
ATOM 827 O O . HIS A 1 102 ? 0.626 2.984 -10.460 1.00 88.25 102 HIS A O 1
ATOM 833 N N . ILE A 1 103 ? 1.048 2.676 -8.281 1.00 84.81 103 ILE A N 1
ATOM 834 C CA . ILE A 1 103 ? -0.176 1.913 -8.004 1.00 84.81 103 ILE A CA 1
ATOM 835 C C . ILE A 1 103 ? -1.412 2.811 -8.111 1.00 84.81 103 ILE A C 1
ATOM 837 O O . ILE A 1 103 ? -2.417 2.389 -8.673 1.00 84.81 103 ILE A O 1
ATOM 841 N N . GLY A 1 104 ? -1.336 4.048 -7.611 1.00 81.38 104 GLY A N 1
ATOM 842 C CA . GLY A 1 104 ? -2.412 5.031 -7.723 1.00 81.38 104 GLY A CA 1
ATOM 843 C C . GLY A 1 104 ? -2.767 5.332 -9.177 1.00 81.38 104 GLY A C 1
ATOM 844 O O . GLY A 1 104 ? -3.945 5.370 -9.511 1.00 81.38 104 GLY A O 1
ATOM 845 N N . THR A 1 105 ? -1.770 5.453 -10.060 1.00 82.25 105 THR A N 1
ATOM 846 C CA . THR A 1 105 ? -2.008 5.589 -11.506 1.00 82.25 105 THR A CA 1
ATOM 847 C C . THR A 1 105 ? -2.664 4.346 -12.108 1.00 82.25 105 THR A C 1
ATOM 849 O O . THR A 1 105 ? -3.541 4.490 -12.945 1.00 82.25 105 THR A O 1
ATOM 852 N N . ILE A 1 106 ? -2.279 3.135 -11.693 1.00 77.25 106 ILE A N 1
ATOM 853 C CA . ILE A 1 106 ? -2.860 1.887 -12.227 1.00 77.25 106 ILE A CA 1
ATOM 854 C C . ILE A 1 106 ? -4.328 1.705 -11.810 1.00 77.25 106 ILE A C 1
ATOM 856 O O . ILE A 1 106 ? -5.095 1.113 -12.557 1.00 77.25 106 ILE A O 1
ATOM 860 N N . LEU A 1 107 ? -4.712 2.168 -10.617 1.00 69.06 107 LEU A N 1
ATOM 861 C CA . LEU A 1 107 ? -6.060 1.983 -10.061 1.00 69.06 107 LEU A CA 1
ATOM 862 C C . LEU A 1 107 ? -7.057 3.097 -10.423 1.00 69.06 107 LEU A C 1
ATOM 864 O O . LEU A 1 107 ? -8.256 2.888 -10.271 1.00 69.06 107 LEU A O 1
ATOM 868 N N . LEU A 1 108 ? -6.578 4.275 -10.837 1.00 59.69 108 LEU A N 1
ATOM 869 C CA . LEU A 1 108 ? -7.408 5.440 -11.187 1.00 59.69 108 LEU A CA 1
ATOM 870 C C . LEU A 1 108 ? -7.570 5.660 -12.702 1.00 59.69 108 LEU A C 1
ATOM 872 O O . LEU A 1 108 ? -8.173 6.656 -13.101 1.00 59.69 108 LEU A O 1
ATOM 876 N N . VAL A 1 109 ? -7.033 4.760 -13.528 1.00 47.66 109 VAL A N 1
ATOM 877 C CA . VAL A 1 109 ? -7.203 4.717 -14.992 1.00 47.66 109 VAL A CA 1
ATOM 878 C C . VAL A 1 109 ? -8.083 3.528 -15.344 1.00 47.66 109 VAL A C 1
ATOM 880 O O . VAL A 1 109 ? -8.980 3.711 -16.195 1.00 47.66 109 VAL A O 1
#

Organism: NCBI:txid53985

Sequence (109 aa):
MNGAPPFLLDLNSEELYMLLTLYDHPERPVIPDIRFNLASMADANAEKEFRFDFVITSERDKAHKTEAVCILLARLSYPNRNYDKMQRFGRSPSALSRLFSHIGTILLV

pLDDT: mean 72.97, std 11.96, range [40.75, 90.31]

Radius of gyration: 22.57 Å; chains: 1; bounding box: 54×58×40 Å

Foldseek 3Di:
DPDDPPVVVPDDPVRVVVVVVVVPPPDDPPDPPDDDPPVVADPVNCCVVVVQDWDQFPVGLTDTPVVLVVLQVVVVPDDDDLVVVCVVVVDDSVSSVRSNVSVVVVVVD

Secondary structure (DSSP, 8-state):
--PPPGGGSSS-HHHHHHHHHHHTSPPPP--------GGGS-HHHHHHHS--PEEE-TT--EEEHHHHHHHHHHHHSSS--HHHHHHHH---HHHHHHHHHHHHHHH--